Protein AF-A0A2M7PV39-F1 (afdb_monomer_lite)

Structure (mmCIF, N/CA/C/O backbone):
data_AF-A0A2M7PV39-F1
#
_entry.id   AF-A0A2M7PV39-F1
#
loop_
_atom_site.group_PDB
_atom_site.id
_atom_site.type_symbol
_atom_site.label_atom_id
_atom_site.label_alt_id
_atom_site.label_comp_id
_atom_site.label_asym_id
_atom_site.label_entity_id
_atom_site.label_seq_id
_atom_site.pdbx_PDB_ins_code
_atom_site.Cartn_x
_atom_site.Cartn_y
_atom_site.Cartn_z
_atom_site.occupancy
_atom_site.B_iso_or_equiv
_atom_site.auth_seq_id
_atom_site.auth_comp_id
_atom_site.auth_asym_id
_atom_site.auth_atom_id
_atom_site.pdbx_PDB_model_num
ATOM 1 N N . MET A 1 1 ? -12.313 -62.563 -9.365 1.00 63.59 1 MET A N 1
ATOM 2 C CA . MET A 1 1 ? -12.284 -61.779 -8.104 1.00 63.59 1 MET A CA 1
ATOM 3 C C . MET A 1 1 ? -11.287 -60.626 -8.179 1.00 63.59 1 MET A C 1
ATOM 5 O O . MET A 1 1 ? -11.693 -59.510 -7.896 1.00 63.59 1 MET A O 1
ATOM 9 N N . LEU A 1 2 ? -10.065 -60.854 -8.682 1.00 73.56 2 LEU A N 1
ATOM 10 C CA . LEU A 1 2 ? -9.036 -59.818 -8.880 1.00 73.56 2 LEU A CA 1
ATOM 11 C C . LEU A 1 2 ? -9.522 -58.545 -9.601 1.00 73.56 2 LEU A C 1
ATOM 13 O O . LEU A 1 2 ? -9.280 -57.449 -9.120 1.00 73.56 2 LEU A O 1
ATOM 17 N N . ILE A 1 3 ? -10.256 -58.683 -10.713 1.00 73.81 3 ILE A N 1
ATOM 18 C CA . ILE A 1 3 ? -10.739 -57.536 -11.508 1.00 73.81 3 ILE A CA 1
ATOM 19 C C . ILE A 1 3 ? -11.746 -56.678 -10.726 1.00 73.81 3 ILE A C 1
ATOM 21 O O . ILE A 1 3 ? -11.673 -55.456 -10.776 1.00 73.81 3 ILE A O 1
ATOM 25 N N . LYS A 1 4 ? -12.646 -57.296 -9.946 1.00 69.81 4 LYS A N 1
ATOM 26 C CA . LYS A 1 4 ? -13.596 -56.562 -9.089 1.00 69.81 4 LYS A CA 1
ATOM 27 C C . LYS A 1 4 ? -12.870 -55.833 -7.956 1.00 69.81 4 LYS A C 1
ATOM 29 O O . LYS A 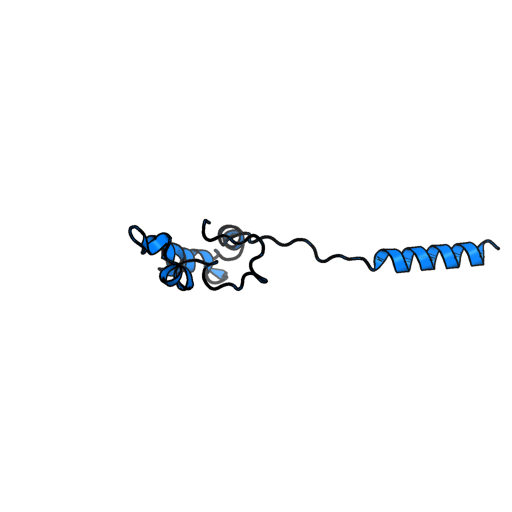1 4 ? -13.169 -54.672 -7.709 1.00 69.81 4 LYS A O 1
ATOM 34 N N . SER A 1 5 ? -11.891 -56.479 -7.321 1.00 74.12 5 SER A N 1
ATOM 35 C CA . SER A 1 5 ? -11.054 -55.848 -6.291 1.00 74.12 5 SER A CA 1
ATOM 36 C C . SER A 1 5 ? -10.209 -54.698 -6.849 1.00 74.12 5 SER A C 1
ATOM 38 O O . SER A 1 5 ? -10.077 -53.673 -6.188 1.00 74.12 5 SER A O 1
ATOM 40 N N . LEU A 1 6 ? -9.703 -54.828 -8.080 1.00 79.88 6 LEU A N 1
ATOM 41 C CA . LEU A 1 6 ? -8.960 -53.771 -8.767 1.00 79.88 6 LEU A CA 1
ATOM 42 C C . LEU A 1 6 ? -9.861 -52.577 -9.111 1.00 79.88 6 LEU A C 1
ATOM 44 O O . LEU A 1 6 ? -9.493 -51.441 -8.838 1.00 79.88 6 LEU A O 1
ATOM 48 N N . MET A 1 7 ? -11.066 -52.821 -9.639 1.00 79.62 7 MET A N 1
ATOM 49 C CA . MET A 1 7 ? -12.021 -51.750 -9.959 1.00 79.62 7 MET A CA 1
ATOM 50 C C . MET A 1 7 ? -12.479 -50.990 -8.706 1.00 79.62 7 MET A C 1
ATOM 52 O O . MET A 1 7 ? -12.568 -49.767 -8.735 1.00 79.62 7 MET A O 1
ATOM 56 N N . ILE A 1 8 ? -12.712 -51.696 -7.594 1.00 82.44 8 ILE A N 1
ATOM 57 C CA . ILE A 1 8 ? -13.056 -51.080 -6.302 1.00 82.44 8 ILE A CA 1
ATOM 58 C C . ILE A 1 8 ? -11.876 -50.259 -5.763 1.00 82.44 8 ILE A C 1
ATOM 60 O O . ILE A 1 8 ? -12.076 -49.137 -5.307 1.00 82.44 8 ILE A O 1
ATOM 64 N N . GLY A 1 9 ? -10.645 -50.772 -5.871 1.00 82.81 9 GLY A N 1
ATOM 65 C CA . GLY A 1 9 ? -9.438 -50.039 -5.483 1.00 82.81 9 GLY A CA 1
ATOM 66 C C . GLY A 1 9 ? -9.234 -48.754 -6.291 1.00 82.81 9 GLY A C 1
ATOM 67 O O . GLY A 1 9 ? -8.985 -47.698 -5.714 1.00 82.81 9 GLY A O 1
ATOM 68 N N . CYS A 1 10 ? -9.416 -48.810 -7.614 1.00 80.81 10 CYS A N 1
ATOM 69 C CA . CYS A 1 10 ? -9.337 -47.632 -8.480 1.00 80.81 10 CYS A CA 1
ATOM 70 C C . CYS A 1 10 ? -10.444 -46.611 -8.180 1.00 80.81 10 CYS A C 1
ATOM 72 O O . CYS A 1 10 ? -10.172 -45.415 -8.176 1.00 80.81 10 CYS A O 1
ATOM 74 N N . PHE A 1 11 ? -11.669 -47.059 -7.891 1.00 78.88 11 PHE A N 1
ATOM 75 C CA . PHE A 1 11 ? -12.788 -46.176 -7.548 1.00 78.88 11 PHE A CA 1
ATOM 76 C C . PHE A 1 11 ? -12.574 -45.459 -6.204 1.00 78.88 11 PHE A C 1
ATOM 78 O O . PHE A 1 11 ? -12.816 -44.258 -6.100 1.00 78.88 11 PHE A O 1
ATOM 85 N N . LEU A 1 12 ? -12.047 -46.164 -5.197 1.00 77.62 12 LEU A N 1
ATOM 86 C CA . LEU A 1 12 ? -11.698 -45.579 -3.896 1.00 77.62 12 LEU A CA 1
ATOM 87 C C . LEU A 1 12 ? -10.528 -44.590 -3.995 1.00 77.62 12 LEU A C 1
ATOM 89 O O . LEU A 1 12 ? -10.553 -43.551 -3.339 1.00 77.62 12 LEU A O 1
ATOM 93 N N . PHE A 1 13 ? -9.539 -44.872 -4.848 1.00 72.88 13 PHE A N 1
ATOM 94 C CA . PHE A 1 13 ? -8.444 -43.941 -5.128 1.00 72.88 13 PHE A CA 1
ATOM 95 C C . PHE A 1 13 ? -8.947 -42.664 -5.821 1.00 72.88 13 PHE A C 1
ATOM 97 O O . PHE A 1 13 ? -8.592 -41.562 -5.412 1.00 72.88 13 PHE A O 1
ATOM 104 N N . PHE A 1 14 ? -9.838 -42.800 -6.809 1.00 70.50 14 PHE A N 1
ATOM 105 C CA . PHE A 1 14 ? -10.410 -41.660 -7.534 1.00 70.50 14 PHE A CA 1
ATOM 106 C C . PHE A 1 14 ? -11.301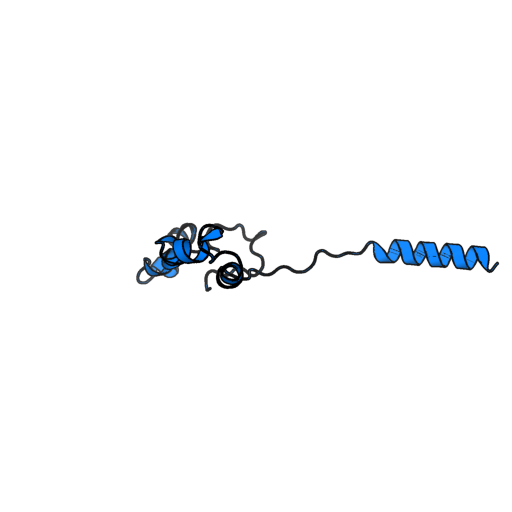 -40.778 -6.641 1.00 70.50 14 PHE A C 1
ATOM 108 O O . PHE A 1 14 ? -11.241 -39.556 -6.736 1.00 70.50 14 PHE A O 1
ATOM 115 N N . LEU A 1 15 ? -12.075 -41.373 -5.724 1.00 67.75 15 LEU A N 1
ATOM 116 C CA . LEU A 1 15 ? -12.863 -40.630 -4.730 1.00 67.75 15 LEU A CA 1
ATOM 117 C C . LEU A 1 15 ? -11.976 -39.895 -3.710 1.00 67.75 15 LEU A C 1
ATOM 119 O O . LEU A 1 15 ? -12.283 -38.757 -3.353 1.00 67.75 15 LEU A O 1
ATOM 123 N N . GLY A 1 16 ? -10.863 -40.504 -3.283 1.00 64.12 16 GLY A N 1
ATOM 124 C CA . GLY A 1 16 ? -9.918 -39.917 -2.325 1.00 64.12 16 GLY A CA 1
ATOM 125 C C . GLY A 1 16 ? -9.106 -38.731 -2.861 1.00 64.12 16 GLY A C 1
ATOM 126 O O . GLY A 1 16 ? -8.680 -37.886 -2.079 1.00 64.12 16 GLY A O 1
ATOM 127 N N . SER A 1 17 ? -8.926 -38.615 -4.181 1.00 62.16 17 SER A N 1
ATOM 128 C CA . SER A 1 17 ? -8.220 -37.483 -4.809 1.00 62.16 17 SER A CA 1
ATOM 129 C C . SER A 1 17 ? -9.075 -36.220 -4.991 1.00 62.16 17 SER A C 1
ATOM 131 O O . SER A 1 17 ? -8.552 -35.192 -5.411 1.00 62.16 17 SER A O 1
ATOM 133 N N . SER A 1 18 ? -10.369 -36.262 -4.659 1.00 59.06 18 SER A N 1
ATOM 134 C CA . SER A 1 18 ? -11.288 -35.116 -4.794 1.00 59.06 18 SER A CA 1
ATOM 135 C C . SER A 1 18 ? -11.097 -34.044 -3.713 1.00 59.06 18 SER A C 1
ATOM 137 O O . SER A 1 18 ? -11.652 -32.954 -3.824 1.00 59.06 18 SER A O 1
ATOM 139 N N . ALA A 1 19 ? -10.330 -34.337 -2.660 1.00 60.25 19 ALA A N 1
ATOM 140 C CA . ALA A 1 19 ? -10.017 -33.395 -1.592 1.00 60.25 19 ALA A CA 1
ATOM 141 C C . ALA A 1 19 ? -8.785 -32.544 -1.949 1.00 60.25 19 ALA A C 1
ATOM 143 O O . ALA A 1 19 ? -7.799 -32.519 -1.216 1.00 60.25 19 ALA A O 1
ATOM 144 N N . LEU A 1 20 ? -8.826 -31.837 -3.083 1.00 62.00 20 LEU A N 1
ATOM 145 C CA . LEU A 1 20 ? -7.972 -30.662 -3.256 1.00 62.00 20 LEU A CA 1
ATOM 146 C C . LEU A 1 20 ? -8.565 -29.560 -2.375 1.00 62.00 20 LEU A C 1
ATOM 148 O O . LEU A 1 20 ? -9.429 -28.797 -2.804 1.00 62.00 20 LEU A O 1
ATOM 152 N N . THR A 1 21 ? -8.146 -29.506 -1.112 1.00 68.00 21 THR A N 1
ATOM 153 C CA . THR A 1 21 ? -8.364 -28.314 -0.294 1.00 68.00 21 THR A CA 1
ATOM 154 C C . THR A 1 21 ? -7.693 -27.140 -1.002 1.00 68.00 21 THR A C 1
ATOM 156 O O . THR A 1 21 ? -6.582 -27.282 -1.524 1.00 68.00 21 THR A O 1
ATOM 159 N N . ALA A 1 22 ? -8.364 -25.989 -1.060 1.00 68.31 22 ALA A N 1
ATOM 160 C CA . ALA A 1 22 ? -7.715 -24.765 -1.511 1.00 68.31 22 ALA A CA 1
ATOM 161 C C . ALA A 1 22 ? -6.436 -24.560 -0.682 1.00 68.31 22 ALA A C 1
ATOM 163 O O . ALA A 1 22 ? -6.448 -24.802 0.524 1.00 68.31 22 ALA A O 1
ATOM 164 N N . GLN A 1 23 ? -5.329 -24.204 -1.339 1.00 70.25 23 GLN A N 1
ATOM 165 C CA . GLN A 1 23 ? -4.083 -23.915 -0.630 1.00 70.25 23 GLN A CA 1
ATOM 166 C C . GLN A 1 23 ? -4.309 -22.751 0.331 1.00 70.25 23 GLN A C 1
ATOM 168 O O . GLN A 1 23 ? -5.033 -21.820 -0.011 1.00 70.25 23 GLN A O 1
ATOM 173 N N . ASP A 1 24 ? -3.678 -22.787 1.500 1.00 77.94 24 ASP A N 1
ATOM 174 C CA . ASP A 1 24 ? -3.638 -21.611 2.360 1.00 77.94 24 ASP A CA 1
ATOM 175 C C . ASP A 1 24 ? -2.930 -20.478 1.608 1.00 77.94 24 ASP A C 1
ATOM 177 O O . ASP A 1 24 ? -1.899 -20.681 0.957 1.00 77.94 24 ASP A O 1
ATOM 181 N N . PHE A 1 25 ? -3.513 -19.285 1.653 1.00 83.81 25 PHE A N 1
ATOM 182 C CA . PHE A 1 25 ? -2.952 -18.097 1.020 1.00 83.81 25 PHE A CA 1
ATOM 183 C C . PHE A 1 25 ? -2.479 -17.137 2.101 1.00 83.81 25 PHE A C 1
ATOM 185 O O . PHE A 1 25 ? -3.079 -17.045 3.167 1.00 83.81 25 PHE A O 1
ATOM 192 N N . GLU A 1 26 ? -1.444 -16.365 1.797 1.00 87.44 26 GLU A N 1
ATOM 193 C CA . GLU A 1 26 ? -0.956 -15.310 2.677 1.00 87.44 26 GLU A CA 1
ATOM 194 C C . GLU A 1 26 ? -0.805 -14.010 1.891 1.00 87.44 26 GLU A C 1
ATOM 196 O O . GLU A 1 26 ? -0.505 -14.006 0.692 1.00 87.44 26 GLU A O 1
ATOM 201 N N . TYR A 1 27 ? -0.991 -12.880 2.567 1.00 88.25 27 TYR A N 1
ATOM 202 C CA . TYR A 1 27 ? -0.621 -11.587 2.021 1.00 88.25 27 TYR A CA 1
ATOM 203 C C . TYR A 1 27 ? 0.908 -11.462 1.977 1.00 88.25 27 TYR A C 1
ATOM 205 O O . TYR A 1 27 ? 1.579 -11.455 3.003 1.00 88.25 27 TYR A O 1
ATOM 213 N N . VAL A 1 28 ? 1.472 -11.355 0.772 1.00 89.31 28 VAL A N 1
ATOM 214 C CA . VAL A 1 28 ? 2.934 -11.386 0.558 1.00 89.31 28 VAL A CA 1
ATOM 215 C C . VAL A 1 28 ? 3.599 -10.005 0.478 1.00 89.31 28 VAL A C 1
ATOM 217 O O . VAL A 1 28 ? 4.827 -9.910 0.383 1.00 89.31 28 VAL A O 1
ATOM 220 N N . GLY A 1 29 ? 2.796 -8.939 0.469 1.00 91.00 29 GLY A N 1
ATOM 221 C CA . GLY A 1 29 ? 3.250 -7.555 0.347 1.00 91.00 29 GLY A CA 1
ATOM 222 C C . GLY A 1 29 ? 3.844 -7.177 -1.019 1.00 91.00 29 GLY A C 1
ATOM 223 O O . GLY A 1 29 ? 4.254 -8.006 -1.838 1.00 91.00 29 GLY A O 1
ATOM 224 N N . ALA A 1 30 ? 3.948 -5.869 -1.263 1.00 93.62 30 ALA A N 1
ATOM 225 C CA . ALA A 1 30 ? 4.378 -5.325 -2.554 1.00 93.62 30 ALA A CA 1
ATOM 226 C C . ALA A 1 30 ? 5.838 -5.659 -2.926 1.00 93.62 30 ALA A C 1
ATOM 228 O O . ALA A 1 30 ? 6.198 -5.678 -4.106 1.00 93.62 30 ALA A O 1
ATOM 229 N N . LYS A 1 31 ? 6.704 -5.964 -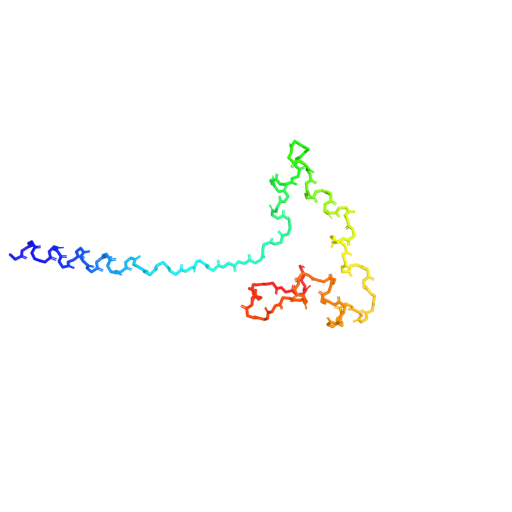1.944 1.00 93.25 31 LYS A N 1
ATOM 230 C CA . LYS A 1 31 ? 8.125 -6.287 -2.183 1.00 93.25 31 LYS A CA 1
ATOM 231 C C . LYS A 1 31 ? 8.301 -7.493 -3.110 1.00 93.25 31 LYS A C 1
ATOM 233 O O . LYS A 1 31 ? 9.216 -7.487 -3.933 1.00 93.25 31 LYS A O 1
ATOM 238 N N . LYS A 1 32 ? 7.422 -8.503 -3.033 1.00 94.00 32 LYS A N 1
ATOM 239 C CA . LYS A 1 32 ? 7.462 -9.661 -3.946 1.00 94.00 32 LYS A CA 1
ATOM 240 C C . LYS A 1 32 ? 7.164 -9.262 -5.392 1.00 94.00 32 LYS A C 1
ATOM 242 O O . LYS A 1 32 ? 7.773 -9.808 -6.310 1.00 94.00 32 LYS A O 1
ATOM 247 N N . CYS A 1 33 ? 6.314 -8.258 -5.600 1.00 93.94 33 CYS A N 1
ATOM 248 C CA . CYS A 1 33 ? 5.938 -7.757 -6.922 1.00 93.94 33 CYS A CA 1
ATOM 249 C C . CYS 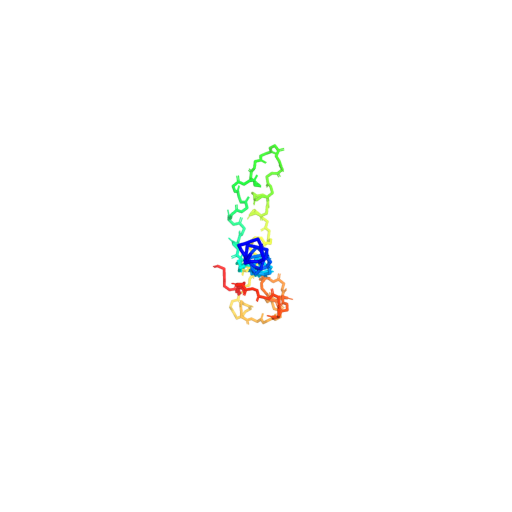A 1 33 ? 7.116 -7.083 -7.649 1.00 93.94 33 CYS A C 1
ATOM 251 O O . CYS A 1 33 ? 7.181 -7.118 -8.881 1.00 93.94 33 CYS A O 1
ATOM 253 N N . LYS A 1 34 ? 8.083 -6.520 -6.905 1.00 96.00 34 LYS A N 1
ATOM 254 C CA . LYS A 1 34 ? 9.276 -5.845 -7.452 1.00 96.00 34 LYS A CA 1
ATOM 255 C C . LYS A 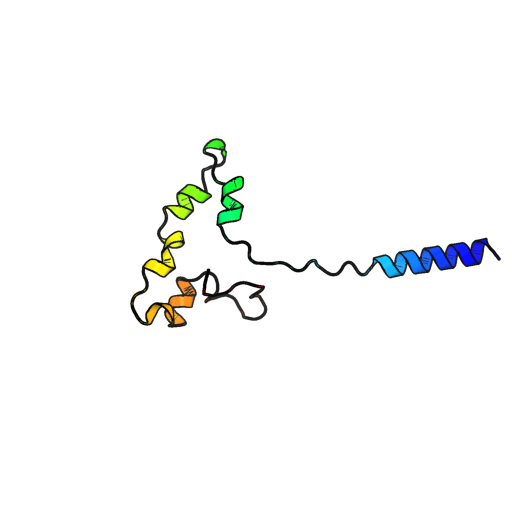1 34 ? 10.056 -6.709 -8.442 1.00 96.00 34 LYS A C 1
ATOM 257 O O . LYS A 1 34 ? 10.581 -6.186 -9.420 1.00 96.00 34 LYS A O 1
ATOM 262 N N . MET A 1 35 ? 10.146 -8.017 -8.204 1.00 93.00 35 MET A N 1
ATOM 263 C CA . MET A 1 35 ? 10.974 -8.910 -9.026 1.00 93.00 35 MET A CA 1
ATOM 264 C C . MET A 1 35 ? 10.553 -8.907 -10.502 1.00 93.00 35 MET A C 1
ATOM 266 O O . MET A 1 35 ? 11.404 -8.977 -11.390 1.00 93.00 35 MET A O 1
ATOM 270 N N . CYS A 1 36 ? 9.251 -8.772 -10.766 1.00 95.19 36 CYS A N 1
ATOM 271 C CA . CYS A 1 36 ? 8.692 -8.803 -12.115 1.00 95.19 36 CYS A CA 1
ATOM 272 C C . CYS A 1 36 ? 8.240 -7.417 -12.598 1.00 95.19 36 CYS A C 1
ATOM 274 O O . CYS A 1 36 ? 8.431 -7.087 -13.765 1.00 95.19 36 CYS A O 1
ATOM 276 N N . HIS A 1 37 ? 7.710 -6.573 -11.708 1.00 97.06 37 HIS A N 1
ATOM 277 C CA . HIS A 1 37 ? 7.046 -5.313 -12.065 1.00 97.06 37 HIS A CA 1
ATOM 278 C C . HIS A 1 37 ? 7.926 -4.065 -11.901 1.00 97.06 37 HIS A C 1
ATOM 280 O O . HIS A 1 37 ? 7.423 -2.973 -11.652 1.00 97.06 37 HIS A O 1
ATOM 286 N N . ASN A 1 38 ? 9.248 -4.201 -12.029 1.00 96.50 38 ASN A N 1
ATOM 287 C CA . ASN A 1 38 ? 10.190 -3.091 -11.834 1.00 96.50 38 ASN A CA 1
ATOM 288 C C . ASN A 1 38 ? 11.018 -2.736 -13.080 1.00 96.50 38 ASN A C 1
ATOM 290 O O . ASN A 1 38 ? 11.911 -1.901 -12.996 1.00 96.50 38 ASN A O 1
ATOM 294 N N . LYS A 1 39 ? 10.769 -3.375 -14.231 1.00 96.88 39 LYS A N 1
ATOM 295 C CA . LYS A 1 39 ? 11.539 -3.134 -15.462 1.00 96.88 39 LYS A CA 1
ATOM 296 C C . LYS A 1 39 ? 10.935 -1.981 -16.291 1.00 96.88 39 LYS A C 1
ATOM 298 O O . LYS A 1 39 ? 9.713 -1.976 -16.469 1.00 96.88 39 LYS A O 1
ATOM 303 N N . PRO A 1 40 ? 11.758 -1.090 -16.892 1.00 96.25 40 PRO A N 1
ATOM 304 C CA . PRO A 1 40 ? 11.334 -0.075 -17.877 1.00 96.25 40 PRO A CA 1
ATOM 305 C C . PRO A 1 40 ? 10.441 -0.626 -18.981 1.00 96.25 40 PRO A C 1
ATOM 307 O O . PRO A 1 40 ? 9.356 -0.105 -19.222 1.00 96.25 40 PRO A O 1
ATOM 310 N N . ALA A 1 41 ? 10.859 -1.739 -19.588 1.00 96.19 41 ALA A N 1
ATOM 311 C CA . ALA A 1 41 ? 10.164 -2.356 -20.716 1.00 96.19 41 ALA A CA 1
ATOM 312 C C . ALA A 1 41 ? 8.725 -2.800 -20.398 1.00 96.19 41 ALA A C 1
ATOM 314 O O . ALA A 1 41 ? 7.914 -2.933 -21.307 1.00 96.19 41 ALA A O 1
ATOM 315 N N . THR A 1 42 ? 8.401 -3.025 -19.122 1.00 92.56 42 THR A N 1
ATOM 316 C CA . THR A 1 42 ? 7.060 -3.425 -18.679 1.00 92.56 42 THR A CA 1
ATOM 317 C C . THR A 1 42 ? 6.349 -2.329 -17.893 1.00 92.56 42 THR A C 1
ATOM 319 O O . THR A 1 42 ? 5.270 -2.589 -17.378 1.00 92.56 42 THR A O 1
ATOM 322 N N . GLY A 1 43 ? 6.913 -1.118 -17.798 1.00 95.31 43 GLY A N 1
ATOM 323 C CA . GLY A 1 43 ? 6.252 0.061 -17.230 1.00 95.31 43 GLY A CA 1
ATOM 324 C C . GLY A 1 43 ? 6.710 0.515 -15.837 1.00 95.31 43 GLY A C 1
ATOM 325 O O . GLY A 1 43 ? 6.206 1.543 -15.380 1.00 95.31 43 GLY A O 1
ATOM 326 N N . GLU A 1 44 ? 7.654 -0.182 -15.188 1.00 96.69 44 GLU A N 1
ATOM 327 C CA . GLU A 1 44 ? 8.207 0.162 -13.854 1.00 96.69 44 GLU A CA 1
ATOM 328 C C . GLU A 1 44 ? 7.146 0.401 -12.766 1.00 96.69 44 GLU A C 1
ATOM 330 O O . GLU A 1 44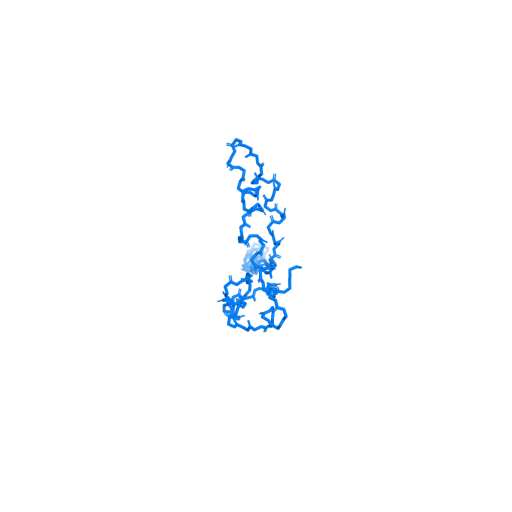 ? 7.261 1.333 -11.968 1.00 96.69 44 GLU A O 1
ATOM 335 N N . GLN A 1 45 ? 6.095 -0.422 -12.723 1.00 97.94 45 GLN A N 1
ATOM 336 C CA . GLN A 1 45 ? 4.967 -0.221 -11.810 1.00 97.94 45 GLN A CA 1
ATOM 337 C C . GLN A 1 45 ? 5.406 -0.154 -10.347 1.00 97.94 45 GLN A C 1
ATOM 339 O O . GLN A 1 45 ? 4.975 0.744 -9.634 1.00 97.94 45 GLN A O 1
ATOM 344 N N . TYR A 1 46 ? 6.285 -1.063 -9.910 1.00 97.75 46 TYR A N 1
ATOM 345 C CA . TYR A 1 46 ? 6.771 -1.088 -8.533 1.00 97.75 46 TYR A CA 1
ATOM 346 C C . TYR A 1 46 ? 7.481 0.216 -8.174 1.00 97.75 46 TYR A C 1
ATOM 348 O O . TYR A 1 46 ? 7.154 0.811 -7.157 1.00 97.75 46 TYR A O 1
ATOM 356 N N . LYS A 1 47 ? 8.419 0.681 -9.009 1.00 97.56 47 LYS A N 1
ATOM 357 C CA . LYS A 1 47 ? 9.157 1.926 -8.762 1.00 97.56 47 LYS A CA 1
ATOM 358 C C . LYS A 1 47 ? 8.210 3.123 -8.683 1.00 97.56 47 LYS A C 1
ATOM 360 O O . LYS A 1 47 ? 8.242 3.861 -7.711 1.00 97.56 47 LYS A O 1
ATOM 365 N N . LYS A 1 48 ? 7.311 3.267 -9.659 1.00 98.12 48 LYS A N 1
ATOM 366 C CA . LYS A 1 48 ? 6.340 4.372 -9.689 1.00 98.12 48 LYS A CA 1
ATOM 367 C C . LYS A 1 48 ? 5.379 4.349 -8.501 1.00 98.12 48 LYS A C 1
ATOM 369 O O . LYS A 1 48 ? 5.039 5.405 -7.983 1.00 98.12 48 LYS A O 1
ATOM 374 N N . TRP A 1 49 ? 4.926 3.164 -8.087 1.00 97.88 49 TRP A N 1
ATOM 375 C CA . TRP A 1 49 ? 4.106 3.003 -6.888 1.00 97.88 49 TRP A CA 1
ATOM 376 C C . TRP A 1 49 ? 4.899 3.354 -5.628 1.00 97.88 49 TRP A C 1
ATOM 378 O O . TRP A 1 49 ? 4.395 4.127 -4.818 1.00 97.88 49 TRP A O 1
ATOM 388 N N . ALA A 1 50 ? 6.125 2.842 -5.493 1.00 96.88 50 ALA A N 1
ATOM 389 C CA . ALA A 1 50 ? 6.988 3.072 -4.338 1.00 96.88 50 ALA A CA 1
ATOM 390 C C . ALA A 1 50 ? 7.323 4.557 -4.151 1.00 96.88 50 ALA A C 1
ATOM 392 O O . ALA A 1 50 ? 7.406 5.002 -3.021 1.00 96.88 50 ALA A O 1
ATOM 393 N N . ASP A 1 51 ? 7.436 5.322 -5.239 1.00 97.06 51 ASP A N 1
ATOM 394 C CA . ASP A 1 51 ? 7.668 6.772 -5.194 1.00 97.06 51 ASP A CA 1
ATOM 395 C C . ASP A 1 51 ? 6.363 7.585 -4.992 1.00 97.06 51 ASP A C 1
ATOM 397 O O . ASP A 1 51 ? 6.372 8.819 -4.981 1.00 97.06 51 ASP A O 1
ATOM 401 N N . SER A 1 52 ? 5.205 6.922 -4.884 1.00 97.62 52 SER A N 1
ATOM 402 C CA . SER A 1 52 ? 3.894 7.572 -4.792 1.00 97.62 52 SER A CA 1
ATOM 403 C C . SER A 1 52 ? 3.438 7.785 -3.351 1.00 97.62 52 SER A C 1
ATOM 405 O O . SER A 1 52 ? 3.776 7.035 -2.440 1.00 97.62 52 SER A O 1
ATOM 407 N N . LYS A 1 53 ? 2.526 8.744 -3.157 1.00 97.88 53 LYS A N 1
ATOM 408 C CA . LYS A 1 53 ? 1.897 8.998 -1.851 1.00 97.88 53 LYS A CA 1
ATOM 409 C C . LYS A 1 53 ? 1.178 7.778 -1.265 1.00 97.88 53 LYS A C 1
ATOM 411 O O . LYS A 1 53 ? 1.066 7.691 -0.052 1.00 97.88 53 LYS A O 1
ATOM 416 N N . HIS A 1 54 ? 0.690 6.852 -2.094 1.00 95.94 54 HIS A N 1
ATOM 417 C CA . HIS A 1 54 ? -0.005 5.664 -1.595 1.00 95.94 54 HIS A CA 1
ATOM 418 C C . HIS A 1 54 ? 0.947 4.641 -0.972 1.00 95.94 54 HIS A C 1
ATOM 420 O O . HIS A 1 54 ? 0.568 4.010 0.006 1.00 95.94 54 HIS A O 1
ATOM 426 N N . ALA A 1 55 ? 2.179 4.503 -1.473 1.00 96.00 55 ALA A N 1
ATOM 427 C CA . ALA A 1 55 ? 3.176 3.647 -0.822 1.00 96.00 55 ALA A CA 1
ATOM 428 C C . ALA A 1 55 ? 3.602 4.188 0.553 1.00 96.00 55 ALA A C 1
ATOM 430 O O . ALA A 1 55 ? 4.029 3.421 1.407 1.00 96.00 55 ALA A O 1
ATOM 431 N N . HIS A 1 56 ? 3.423 5.492 0.773 1.00 94.81 56 HIS A N 1
ATOM 432 C CA . HIS A 1 56 ? 3.732 6.195 2.019 1.00 94.81 56 HIS A CA 1
ATOM 433 C C . HIS A 1 56 ? 2.470 6.637 2.781 1.00 94.81 56 HIS A C 1
ATOM 435 O O . HIS A 1 56 ? 2.528 7.552 3.601 1.00 94.81 56 HIS A O 1
ATOM 441 N N . ALA A 1 57 ? 1.301 6.039 2.510 1.00 95.94 57 ALA A N 1
ATOM 442 C CA . ALA A 1 57 ? 0.029 6.528 3.048 1.00 95.94 57 ALA A CA 1
ATOM 443 C C . ALA A 1 57 ? 0.023 6.562 4.587 1.00 95.94 57 ALA A C 1
ATOM 445 O O . ALA A 1 57 ? -0.413 7.555 5.176 1.00 95.94 57 ALA A O 1
ATOM 446 N N . MET A 1 58 ? 0.576 5.533 5.231 1.00 94.50 58 MET A N 1
ATOM 447 C CA . MET A 1 58 ? 0.695 5.455 6.690 1.00 94.50 58 MET A CA 1
ATOM 448 C C . MET A 1 58 ? 1.612 6.528 7.285 1.00 94.50 58 MET A C 1
ATOM 450 O O . MET A 1 58 ? 1.330 7.027 8.369 1.00 94.50 58 MET A O 1
ATOM 454 N N . GLU A 1 59 ? 2.664 6.940 6.572 1.00 95.06 59 GLU A N 1
ATOM 455 C CA . GLU A 1 59 ? 3.611 7.965 7.043 1.00 95.06 59 GLU A CA 1
ATOM 456 C C . GLU A 1 59 ? 2.968 9.352 7.176 1.00 95.06 59 GLU A C 1
ATOM 458 O O . GLU A 1 59 ? 3.486 10.222 7.876 1.00 95.06 59 GLU A O 1
ATOM 463 N N . SER A 1 60 ? 1.834 9.578 6.506 1.00 95.31 60 SER A N 1
ATOM 464 C CA . SER A 1 60 ? 1.103 10.843 6.603 1.00 95.31 60 SER A CA 1
ATOM 465 C C . SER A 1 60 ? 0.256 10.982 7.873 1.00 95.31 60 SER A C 1
ATOM 467 O O . SER A 1 60 ? -0.135 12.103 8.200 1.00 95.31 60 SER A O 1
ATOM 469 N N . LEU A 1 61 ? 0.007 9.881 8.593 1.00 95.62 61 LEU A N 1
ATOM 470 C CA . LEU A 1 61 ? -0.738 9.879 9.853 1.00 95.62 61 LEU A CA 1
ATOM 471 C C . LEU A 1 61 ? 0.166 10.291 11.022 1.00 95.62 61 LEU A C 1
ATOM 473 O O . LEU A 1 61 ? 1.326 9.885 11.103 1.00 95.62 61 LEU A O 1
ATOM 477 N N . LYS A 1 62 ? -0.363 11.085 11.956 1.00 94.56 62 LYS A N 1
ATOM 478 C CA . LYS A 1 62 ? 0.374 11.607 13.116 1.00 94.56 62 LYS A CA 1
ATOM 479 C C . LYS A 1 62 ? -0.294 11.230 14.432 1.00 94.56 62 LYS A C 1
ATOM 481 O O . LYS A 1 62 ? -1.514 11.239 14.560 1.00 94.56 62 LYS A O 1
ATOM 486 N N . GLY A 1 63 ? 0.525 10.974 15.451 1.00 94.00 63 GLY A N 1
ATOM 487 C CA . GLY A 1 63 ? 0.034 10.656 16.793 1.00 94.00 63 GLY A CA 1
ATOM 488 C C . GLY A 1 63 ? -0.923 9.463 16.773 1.00 94.00 63 GLY A C 1
ATOM 489 O O . GLY A 1 63 ? -0.586 8.403 16.246 1.00 94.00 63 GLY A O 1
ATOM 490 N N . ASP A 1 64 ? -2.120 9.651 17.325 1.00 95.62 64 ASP A N 1
ATOM 491 C CA . ASP A 1 64 ? -3.118 8.586 17.454 1.00 95.62 64 ASP A CA 1
ATOM 492 C C . ASP A 1 64 ? -3.887 8.285 16.156 1.00 95.62 64 ASP A C 1
ATOM 494 O O . ASP A 1 64 ? -4.592 7.278 16.093 1.00 95.62 64 ASP A O 1
ATOM 498 N N . GLU A 1 65 ? -3.714 9.075 15.088 1.00 95.75 65 GLU A N 1
ATOM 499 C CA . GLU A 1 65 ? -4.358 8.819 13.789 1.00 95.75 65 GLU A CA 1
ATOM 500 C C . GLU A 1 65 ? -3.979 7.445 13.218 1.00 95.75 65 GLU A C 1
ATOM 502 O O . GLU A 1 65 ? -4.814 6.770 12.620 1.00 95.75 65 GLU A O 1
ATOM 507 N N . ALA A 1 66 ? -2.749 6.980 13.465 1.00 93.31 66 ALA A N 1
ATOM 508 C CA . ALA A 1 66 ? -2.277 5.658 13.043 1.00 93.31 66 ALA A CA 1
ATOM 509 C C . ALA A 1 66 ? -3.007 4.490 13.733 1.00 93.31 66 ALA A C 1
ATOM 511 O O . ALA A 1 66 ? -2.813 3.337 13.360 1.00 93.31 66 ALA A O 1
ATOM 512 N N . LYS A 1 67 ? -3.838 4.776 14.739 1.00 92.94 67 LYS A N 1
ATOM 513 C CA . LYS A 1 67 ? -4.675 3.802 15.446 1.00 92.94 67 LYS A CA 1
ATOM 514 C C . LYS A 1 67 ? -6.168 4.077 15.269 1.00 92.94 67 LYS A C 1
ATOM 516 O O . LYS A 1 67 ? -6.973 3.247 15.683 1.00 92.94 67 LYS A O 1
ATOM 521 N N . ASP A 1 68 ? -6.554 5.211 14.675 1.00 95.94 68 ASP A N 1
ATOM 522 C CA . ASP A 1 68 ? -7.959 5.556 14.453 1.00 95.94 68 ASP A CA 1
ATOM 523 C C . ASP A 1 68 ? -8.514 4.758 13.255 1.00 95.94 68 ASP A C 1
ATOM 525 O O . ASP A 1 68 ? -8.065 4.953 12.118 1.00 95.94 68 ASP A O 1
ATOM 529 N N . PRO A 1 69 ? -9.532 3.897 13.452 1.00 94.25 69 PRO A N 1
ATOM 530 C CA . PRO A 1 69 ? -10.158 3.145 12.366 1.00 94.25 69 PRO A CA 1
ATOM 531 C C . PRO A 1 69 ? -10.681 4.020 11.216 1.00 94.25 69 PRO A C 1
ATOM 533 O O . PRO A 1 69 ? -10.727 3.569 10.071 1.00 94.25 69 PRO A O 1
ATOM 536 N N . LYS A 1 70 ? -11.063 5.277 11.486 1.00 96.19 70 LYS A N 1
ATOM 537 C CA . LYS A 1 70 ? -11.514 6.222 10.452 1.00 96.19 70 LYS A CA 1
ATOM 538 C C . LYS A 1 70 ? -10.389 6.585 9.486 1.00 96.19 70 LYS A C 1
ATOM 540 O O . LYS A 1 70 ? -10.645 6.708 8.290 1.00 96.19 70 LYS A O 1
ATOM 545 N N . CYS A 1 71 ? -9.168 6.724 9.995 1.00 96.81 71 CYS A N 1
ATOM 546 C CA . CYS A 1 71 ? -7.972 7.003 9.205 1.00 96.81 71 CYS A CA 1
ATOM 547 C C . CYS A 1 71 ? -7.485 5.732 8.497 1.00 96.81 71 CYS A C 1
ATOM 549 O O . CYS A 1 71 ? -7.248 5.733 7.286 1.00 96.81 71 CYS A O 1
ATOM 551 N N . LEU A 1 72 ? -7.418 4.619 9.233 1.00 94.69 72 LEU A N 1
ATOM 552 C CA . LEU A 1 72 ? -6.924 3.336 8.727 1.00 94.69 72 LEU A CA 1
ATOM 553 C C . LEU A 1 72 ? -7.751 2.785 7.564 1.00 94.69 72 LEU A C 1
ATOM 555 O O . LEU A 1 72 ? -7.193 2.137 6.685 1.00 94.69 72 LEU A O 1
ATOM 559 N N . LYS A 1 73 ? -9.048 3.108 7.484 1.00 95.12 73 LYS A N 1
ATOM 560 C CA . LYS A 1 73 ? -9.904 2.728 6.349 1.00 95.12 73 LYS A CA 1
ATOM 561 C C . LYS A 1 73 ? -9.334 3.140 4.982 1.00 95.12 73 LYS A C 1
ATOM 563 O O . LYS A 1 73 ? -9.612 2.468 3.991 1.00 95.12 73 LYS A O 1
ATOM 568 N N . CYS A 1 74 ? -8.564 4.227 4.930 1.00 96.00 74 CYS A N 1
ATOM 569 C CA . CYS A 1 74 ? -7.987 4.759 3.693 1.00 96.00 74 CYS A CA 1
ATOM 570 C C . CYS A 1 74 ? -6.455 4.699 3.652 1.00 96.00 74 CYS A C 1
ATOM 572 O O . CYS A 1 74 ? -5.884 4.700 2.566 1.00 96.00 74 CYS A O 1
ATOM 574 N N . HIS A 1 75 ? -5.794 4.700 4.811 1.00 95.75 75 HIS A N 1
ATOM 575 C CA . HIS A 1 75 ? -4.338 4.825 4.898 1.00 95.75 75 HIS A CA 1
ATOM 576 C C . HIS A 1 75 ? -3.606 3.499 5.113 1.00 95.75 75 HIS A C 1
ATOM 578 O O . HIS A 1 75 ? -2.388 3.476 4.959 1.00 95.75 75 HIS A O 1
ATOM 584 N N . SER A 1 76 ? -4.320 2.409 5.416 1.00 93.56 76 SER A N 1
ATOM 585 C CA . SER A 1 76 ? -3.747 1.064 5.482 1.00 93.56 76 SER A CA 1
ATOM 586 C C . SER A 1 76 ? -4.395 0.125 4.471 1.00 93.56 76 SER A C 1
ATOM 588 O O . SER A 1 76 ? -5.540 0.310 4.049 1.00 93.56 76 SER A O 1
ATOM 590 N N . THR A 1 77 ? -3.663 -0.925 4.103 1.00 92.12 77 THR A N 1
ATOM 591 C CA . THR A 1 77 ? -4.166 -1.968 3.203 1.00 92.12 77 THR A CA 1
ATOM 592 C C . THR A 1 77 ? -5.296 -2.780 3.857 1.00 92.12 77 THR A C 1
ATOM 594 O O . THR A 1 77 ? -6.205 -3.237 3.168 1.00 92.12 77 THR A O 1
ATOM 597 N N . ALA A 1 78 ? -5.282 -2.924 5.188 1.00 92.31 78 ALA A N 1
ATOM 598 C CA . ALA A 1 78 ? -6.229 -3.751 5.938 1.00 92.31 78 ALA A CA 1
ATOM 599 C C . ALA A 1 78 ? -7.518 -3.027 6.363 1.00 92.31 78 ALA A C 1
ATOM 601 O O . ALA A 1 78 ? -8.568 -3.656 6.469 1.00 92.31 78 ALA A O 1
ATOM 602 N N . GLY A 1 79 ? -7.473 -1.714 6.616 1.00 92.25 79 GLY A N 1
ATOM 603 C CA . GLY A 1 79 ? -8.501 -1.020 7.405 1.00 92.25 79 GLY A CA 1
ATOM 604 C C . GLY A 1 79 ? -9.902 -0.935 6.785 1.00 92.25 79 GLY A C 1
ATOM 605 O O . GLY A 1 79 ? -10.860 -0.620 7.490 1.00 92.25 79 GLY A O 1
ATOM 606 N N . SER A 1 80 ? -10.053 -1.196 5.484 1.00 91.25 80 SER A N 1
ATOM 607 C CA . SER A 1 80 ? -11.359 -1.258 4.802 1.00 91.25 80 SER A CA 1
ATOM 608 C C . SER A 1 80 ? -11.782 -2.668 4.390 1.00 91.25 80 SER A C 1
ATOM 610 O O . SER A 1 80 ? -12.898 -2.849 3.891 1.00 91.25 80 SER A O 1
ATOM 612 N N . VAL A 1 81 ? -10.920 -3.665 4.596 1.00 91.06 81 VAL A N 1
ATOM 613 C CA . VAL A 1 81 ? -11.191 -5.050 4.217 1.00 91.06 81 VAL A CA 1
ATOM 614 C C . VAL A 1 81 ? -12.157 -5.655 5.231 1.00 91.06 81 VAL A C 1
ATOM 616 O O . VAL A 1 81 ? -12.025 -5.463 6.439 1.00 91.06 81 VAL A O 1
ATOM 619 N N . LYS A 1 82 ? -13.172 -6.372 4.743 1.00 89.81 82 LYS A N 1
ATOM 620 C CA . LYS A 1 82 ? -14.108 -7.073 5.627 1.00 89.81 82 LYS A CA 1
ATOM 621 C C . LYS A 1 82 ? -13.374 -8.186 6.370 1.00 89.81 82 LYS A C 1
ATOM 623 O O . LYS A 1 82 ? -12.526 -8.853 5.789 1.00 89.81 82 LYS A O 1
ATOM 628 N N . SER A 1 83 ? -13.732 -8.422 7.627 1.00 84.94 83 SER A N 1
ATOM 629 C CA . SER A 1 83 ? -13.046 -9.391 8.489 1.00 84.94 83 SER A CA 1
ATOM 630 C C . SER A 1 83 ? -13.074 -10.829 7.965 1.00 84.94 83 SER A C 1
ATOM 632 O O . SER A 1 83 ? -12.168 -11.592 8.261 1.00 84.94 83 SER A O 1
ATOM 634 N N . ASP A 1 84 ? -14.086 -11.200 7.180 1.00 86.19 84 ASP A N 1
ATOM 635 C CA . ASP A 1 84 ? -14.196 -12.502 6.507 1.00 86.19 84 ASP A CA 1
ATOM 636 C C . ASP A 1 84 ? -13.298 -12.628 5.261 1.00 86.19 84 ASP A C 1
ATOM 638 O O . ASP A 1 84 ? -13.140 -13.721 4.724 1.00 86.19 84 ASP A O 1
ATOM 642 N N . LEU A 1 85 ? -12.707 -11.520 4.806 1.00 85.19 85 LEU A N 1
ATOM 643 C CA . LEU A 1 85 ? -11.785 -11.443 3.668 1.00 85.19 85 LEU A CA 1
ATOM 644 C C . LEU A 1 85 ? -10.355 -11.071 4.086 1.00 85.19 85 LEU A C 1
ATOM 646 O O . LEU A 1 85 ? -9.452 -11.056 3.249 1.00 85.19 85 LEU A O 1
ATOM 650 N N . ILE A 1 86 ? -10.141 -10.755 5.365 1.00 83.56 86 ILE A N 1
ATOM 651 C CA . ILE A 1 86 ? -8.811 -10.574 5.935 1.00 83.56 86 ILE A CA 1
ATOM 652 C C . ILE A 1 86 ? -8.200 -11.968 6.075 1.00 83.56 86 ILE A C 1
ATOM 654 O O . ILE A 1 86 ? -8.619 -12.758 6.914 1.00 83.56 86 ILE A O 1
ATOM 658 N N . VAL A 1 87 ? -7.250 -12.284 5.193 1.00 84.06 87 VAL A N 1
ATOM 659 C CA . VAL A 1 87 ? -6.478 -13.532 5.254 1.00 84.06 87 VAL A CA 1
ATOM 660 C C . VAL A 1 87 ? -5.407 -13.381 6.346 1.00 84.06 87 VAL A C 1
ATOM 662 O O . VAL A 1 87 ? -5.740 -13.268 7.519 1.00 84.06 87 VAL A O 1
ATOM 665 N N . THR A 1 88 ? -4.125 -13.268 5.994 1.00 87.12 88 THR A N 1
ATOM 666 C CA . THR A 1 88 ? -3.048 -12.925 6.944 1.00 87.12 88 THR A CA 1
ATOM 667 C C . THR A 1 88 ? -2.744 -11.425 6.997 1.00 87.12 88 THR A C 1
ATOM 669 O O . THR A 1 88 ? -1.726 -11.013 7.542 1.00 87.12 88 THR A O 1
ATOM 672 N N . LEU A 1 89 ? -3.599 -10.597 6.392 1.00 89.12 89 LEU A N 1
ATOM 673 C CA . LEU A 1 89 ? -3.386 -9.159 6.269 1.00 89.12 89 LEU A CA 1
ATOM 674 C C . LEU A 1 89 ? -3.622 -8.447 7.611 1.00 89.12 89 LEU A C 1
ATOM 676 O O . LEU A 1 89 ? -4.715 -8.503 8.166 1.00 89.12 89 LEU A O 1
ATOM 680 N N . THR A 1 90 ? -2.621 -7.720 8.093 1.00 89.00 90 THR A N 1
ATOM 681 C CA . THR A 1 90 ? -2.687 -6.905 9.316 1.00 89.00 90 THR A CA 1
ATOM 682 C C . THR A 1 90 ? -2.570 -5.416 8.997 1.00 89.00 90 THR A C 1
ATOM 684 O O . THR A 1 90 ? -2.230 -5.032 7.877 1.00 89.00 90 THR A O 1
ATOM 687 N N . VAL A 1 91 ? -2.909 -4.554 9.964 1.00 85.88 91 VAL A N 1
ATOM 688 C CA . VAL A 1 91 ? -2.699 -3.099 9.828 1.00 85.88 91 VAL A CA 1
ATOM 689 C C . VAL A 1 91 ? -1.205 -2.775 9.873 1.00 85.88 91 VAL A C 1
ATOM 691 O O . VAL A 1 91 ? -0.753 -1.850 9.202 1.00 85.88 91 VAL A O 1
ATOM 694 N N . GLU A 1 92 ? -0.448 -3.550 10.643 1.00 74.81 92 GLU A N 1
ATOM 695 C CA . GLU A 1 92 ? 1.006 -3.535 10.685 1.00 74.81 92 GLU A CA 1
ATOM 696 C C . GLU A 1 92 ? 1.572 -4.299 9.471 1.00 74.81 92 GLU A C 1
ATOM 698 O O . GLU A 1 92 ? 1.193 -5.450 9.254 1.00 74.81 92 GLU A O 1
ATOM 703 N N . GLU A 1 93 ? 2.447 -3.670 8.673 1.00 62.47 93 GLU A N 1
ATOM 704 C CA . GLU A 1 93 ? 3.109 -4.268 7.489 1.00 62.47 93 GLU A CA 1
ATOM 705 C C . GLU A 1 93 ? 4.513 -4.827 7.772 1.00 62.47 93 GLU A C 1
ATOM 707 O O . GLU A 1 93 ? 5.255 -4.225 8.586 1.00 62.47 93 GLU A O 1
#

Radius of gyration: 23.44 Å; chains: 1; bounding box: 26×73×38 Å

pLDDT: mean 87.25, std 11.07, range [59.06, 98.12]

Foldseek 3Di:
DVVVVVVVVVVVVVVVVPPPDPDQDDDPDCVVVCVPQCDVVNPRVSVVCCPDCLVCLLVPDDDCLLVDLVSLCRSAPPSVDDPVRCRNDDSPD

Sequence (93 aa):
MLIKSLMIGCFLFFLGSSALTAQDFEYVGAKKCKMCHNKPATGEQYKKWADSKHAHAMESLKGDEAKDPKCLKCHSTAGSVKSDLIVTLTVEE

Secondary structure (DSSP, 8-state):
-HHHHHHHHHHHHHHHTT--PPPP-----HHHHTTTTT-GGGT-HHHHHHTSTTTTGGGG--GGGGG-HHHHHHHSSSTTS-TTT-SS--S--